Protein AF-A0AAX4PI75-F1 (afdb_monomer)

InterPro domains:
  IPR006839 Dual-action ribosomal maturation protein DarP [PF04751] (65-136)
  IPR023153 Dual-action ribosomal maturation protein DarP superfamily [G3DSA:1.10.60.30] (75-145)
  IPR023153 Dual-action ribosomal maturation protein DarP superfamily [SSF158710] (76-136)

Foldseek 3Di:
DDDDDDDDDDDPPDDPDDDPPPDPPDPDDDPPDPPDDDDDDDPDDDDDPPPDPPCPVPPPPDPPPDPVRVVVLLVLLLVLLVVLLVDDPVLVVVLVVQDDPVLSVLSVVLVVDDPPDPVSSVSSSVSSVVCVVVVGDSCVSVVSRD

Secondary structure (DSSP, 8-state):
------PPP-----------S--------------PPP----------TTS----------S----HHHHHHHHHHHHHHHHHHTT--HHHHHHHGGGS-HHHHHHHHHHHTS-TT-HHHHHHHHHHHHHHHHTT--HHHHHHTT-

Solvent-accessible surface area (backbone atoms only — not comparable to full-atom values): 9798 Å² total; per-residue (Å²): 142,86,83,87,84,79,76,83,75,89,73,84,88,79,76,82,76,80,74,76,97,78,78,87,76,74,88,78,87,80,91,74,76,88,75,82,78,79,86,71,89,77,83,90,78,98,74,80,89,73,86,74,86,70,75,73,78,74,74,82,82,62,92,73,74,48,77,67,54,56,56,50,51,56,50,51,37,36,53,49,28,55,49,61,42,67,51,52,80,68,52,47,58,63,45,44,77,80,45,56,71,71,52,53,52,47,35,57,56,28,51,76,42,57,90,90,35,67,69,28,55,53,42,31,51,52,44,19,50,48,43,59,74,72,63,54,61,60,66,60,57,57,56,72,69,111

pLDDT: mean 71.63, std 18.87, range [39.97, 95.25]

Radius of gyration: 31.14 Å; Cα contacts (8 Å, |Δi|>4): 63; chains: 1; bounding box: 64×62×90 Å

Organism: NCBI:txid1461544

Sequence (146 aa):
MKPFSLHPAWTPRGVPRARPWSNWVRPRDTIASFARPKRGAPEGGLFDFSSAREAESFSSSSAAESKSARKRQAKEYFRCAEKLTSLGKGQLRQAAEHLDDEVLELVKLAQRLPYKNQGRKRLEQTIAKMLRETKADVDVILGDIR

Structure (mmCIF, N/CA/C/O backbone):
data_AF-A0AAX4PI75-F1
#
_entry.id   AF-A0AAX4PI75-F1
#
loop_
_atom_site.group_PDB
_atom_site.id
_atom_site.type_symbol
_atom_site.label_atom_id
_atom_site.label_alt_id
_atom_site.label_comp_id
_atom_site.label_asym_id
_atom_site.label_entity_id
_atom_site.label_seq_id
_atom_site.pdbx_PDB_ins_code
_atom_site.Cartn_x
_atom_site.Cartn_y
_atom_site.Cartn_z
_atom_site.occupancy
_atom_site.B_iso_or_equiv
_atom_site.auth_seq_id
_atom_site.auth_comp_id
_atom_site.auth_asym_id
_atom_site.auth_atom_id
_atom_site.pdbx_PDB_model_num
ATOM 1 N N . MET A 1 1 ? 18.681 47.155 63.839 1.00 44.91 1 MET A N 1
ATOM 2 C CA . MET A 1 1 ? 19.417 46.105 63.103 1.00 44.91 1 MET A CA 1
ATOM 3 C C . MET A 1 1 ? 19.019 46.179 61.627 1.00 44.91 1 MET A C 1
ATOM 5 O O . MET A 1 1 ? 17.840 46.093 61.323 1.00 44.91 1 MET A O 1
ATOM 9 N N . LYS A 1 2 ? 19.983 46.440 60.739 1.00 51.03 2 LYS A N 1
ATOM 10 C CA . LYS A 1 2 ? 19.944 46.377 59.258 1.00 51.03 2 LYS A CA 1
ATOM 11 C C . LYS A 1 2 ? 21.269 45.698 58.836 1.00 51.03 2 LYS A C 1
ATOM 13 O O . LYS A 1 2 ? 22.215 45.805 59.614 1.00 51.03 2 LYS A O 1
ATOM 18 N N . PRO A 1 3 ? 21.444 45.230 57.592 1.00 58.62 3 PRO A N 1
ATOM 19 C CA . PRO A 1 3 ? 20.677 44.233 56.839 1.00 58.62 3 PRO A CA 1
ATOM 20 C C . PRO A 1 3 ? 21.607 43.076 56.378 1.00 58.62 3 PRO A C 1
ATOM 22 O O . PRO A 1 3 ? 22.824 43.220 56.406 1.00 58.62 3 PRO A O 1
ATOM 25 N N . PHE A 1 4 ? 21.074 41.955 55.882 1.00 49.66 4 PHE A N 1
ATOM 26 C CA . PHE A 1 4 ? 21.862 41.044 55.033 1.00 49.66 4 PHE A CA 1
ATOM 27 C C . PHE A 1 4 ? 21.218 40.959 53.652 1.00 49.66 4 PHE A C 1
ATOM 29 O O . PHE A 1 4 ? 20.263 40.228 53.407 1.00 49.66 4 PHE A O 1
ATOM 36 N N . SER A 1 5 ? 21.737 41.800 52.764 1.00 57.81 5 SER A N 1
ATOM 37 C CA . SER A 1 5 ? 21.539 41.764 51.324 1.00 57.81 5 SER A CA 1
ATOM 38 C C . SER A 1 5 ? 22.265 40.550 50.747 1.00 57.81 5 SER A C 1
ATOM 40 O O . SER A 1 5 ? 23.494 40.513 50.716 1.00 57.81 5 SER A O 1
ATOM 42 N N . LEU A 1 6 ? 21.507 39.558 50.285 1.00 57.78 6 LEU A N 1
ATOM 43 C CA . LEU A 1 6 ? 22.046 38.467 49.481 1.00 57.78 6 LEU A CA 1
ATOM 44 C C . LEU A 1 6 ? 22.338 38.995 48.073 1.00 57.78 6 LEU A C 1
ATOM 46 O O . LEU A 1 6 ? 21.438 39.404 47.340 1.00 57.78 6 LEU A O 1
ATOM 50 N N . HIS A 1 7 ? 23.621 39.012 47.725 1.00 59.56 7 HIS A N 1
ATOM 51 C CA . HIS A 1 7 ? 24.107 39.279 46.378 1.00 59.56 7 HIS A CA 1
ATOM 52 C C . HIS A 1 7 ? 23.521 38.260 45.383 1.00 59.56 7 HIS A C 1
ATOM 54 O O . HIS A 1 7 ? 23.557 37.060 45.665 1.00 59.56 7 HIS A O 1
ATOM 60 N N . PRO A 1 8 ? 23.037 38.679 44.200 1.00 54.84 8 PRO A N 1
ATOM 61 C CA . PRO A 1 8 ? 22.753 37.743 43.126 1.00 54.84 8 PRO A CA 1
ATOM 62 C C . PRO A 1 8 ? 24.069 37.165 42.594 1.00 54.84 8 PRO A C 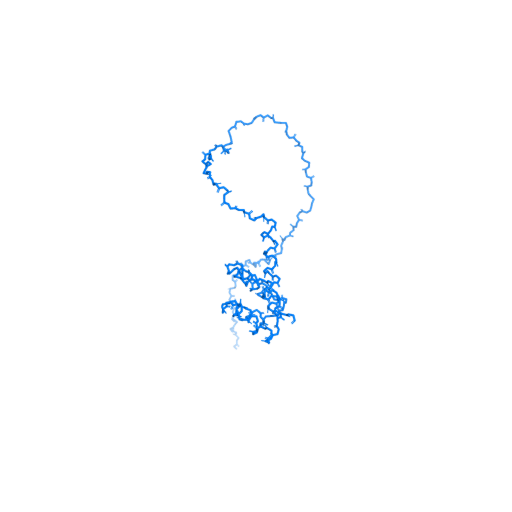1
ATOM 64 O O . PRO A 1 8 ? 24.989 37.892 42.211 1.00 54.84 8 PRO A O 1
ATOM 67 N N . ALA A 1 9 ? 24.134 35.837 42.611 1.00 54.97 9 ALA A N 1
ATOM 68 C CA . ALA A 1 9 ? 25.233 35.038 42.106 1.00 54.97 9 ALA A CA 1
ATOM 69 C C . ALA A 1 9 ? 25.590 35.410 40.659 1.00 54.97 9 ALA A C 1
ATOM 71 O O . ALA A 1 9 ? 24.726 35.670 39.820 1.00 54.97 9 ALA A O 1
ATOM 72 N N . TRP A 1 10 ? 26.893 35.402 40.384 1.00 49.94 10 TRP A N 1
ATOM 73 C CA . TRP A 1 10 ? 27.482 35.480 39.055 1.00 49.94 10 TRP A CA 1
ATOM 74 C C . TRP A 1 10 ? 26.765 34.570 38.049 1.00 49.94 10 TRP A C 1
ATOM 76 O O . TRP A 1 10 ? 26.891 33.349 38.084 1.00 49.94 10 TRP A O 1
ATOM 86 N N . THR A 1 11 ? 26.070 35.172 37.089 1.00 60.16 11 THR A N 1
ATOM 87 C CA . THR A 1 11 ? 25.718 34.505 35.834 1.00 60.16 11 THR A CA 1
ATOM 88 C C . THR A 1 11 ? 26.893 34.655 34.864 1.00 60.16 11 THR A C 1
ATOM 90 O O . THR A 1 11 ? 27.243 35.800 34.548 1.00 60.16 11 THR A O 1
ATOM 93 N N . PRO A 1 12 ? 27.501 33.577 34.338 1.00 49.06 12 PRO A N 1
ATOM 94 C CA . PRO A 1 12 ? 28.453 33.712 33.245 1.00 49.06 12 PRO A CA 1
ATOM 95 C C . PRO A 1 12 ? 27.709 34.223 32.003 1.00 49.06 12 PRO A C 1
ATOM 97 O O . PRO A 1 12 ? 26.876 33.535 31.411 1.00 49.06 12 PRO A O 1
ATOM 100 N N . ARG A 1 13 ? 27.982 35.473 31.617 1.00 57.53 13 ARG A N 1
ATOM 101 C CA . ARG A 1 13 ? 27.567 36.023 30.323 1.00 57.53 13 ARG A CA 1
ATOM 102 C C . ARG A 1 13 ? 28.355 35.301 29.235 1.00 57.53 13 ARG A C 1
ATOM 104 O O . ARG A 1 13 ? 29.550 35.539 29.110 1.00 57.53 13 ARG A O 1
ATOM 111 N N . GLY A 1 14 ? 27.697 34.460 28.440 1.00 58.12 14 GLY A N 1
ATOM 112 C CA . GLY A 1 14 ? 28.333 33.936 27.228 1.00 58.12 14 GLY A CA 1
ATOM 113 C C . GLY A 1 14 ? 27.856 32.581 26.727 1.00 58.12 14 GLY A C 1
ATOM 114 O O . GLY A 1 14 ? 28.688 31.785 26.314 1.00 58.12 14 GLY A O 1
ATOM 115 N N . VAL A 1 15 ? 26.549 32.310 26.711 1.00 56.91 15 VAL A N 1
ATOM 116 C CA . VAL A 1 15 ? 26.022 31.209 25.888 1.00 56.91 15 VAL A CA 1
ATOM 117 C C . VAL A 1 15 ? 25.464 31.823 24.603 1.00 56.91 15 VAL A C 1
ATOM 119 O O . VAL A 1 15 ? 24.460 32.541 24.676 1.00 56.91 15 VAL A O 1
ATOM 122 N N . PRO A 1 16 ? 26.078 31.616 23.422 1.00 52.56 16 PRO A N 1
ATOM 123 C CA . PRO A 1 16 ? 25.454 32.033 22.179 1.00 52.56 16 PRO A CA 1
ATOM 124 C C . PRO A 1 16 ? 24.172 31.219 21.999 1.00 52.56 16 PRO A C 1
ATOM 126 O O . PRO A 1 16 ? 24.199 29.997 21.861 1.00 52.56 16 PRO A O 1
ATOM 129 N N . ARG A 1 17 ? 23.028 31.912 22.024 1.00 57.97 17 ARG A N 1
ATOM 130 C CA . ARG A 1 17 ? 21.731 31.368 21.610 1.00 57.97 17 ARG A CA 1
ATOM 131 C C . ARG A 1 17 ? 21.914 30.733 20.231 1.00 57.97 17 ARG A C 1
ATOM 133 O O . ARG A 1 17 ? 22.147 31.450 19.256 1.00 57.97 17 ARG A O 1
ATOM 140 N N . ALA A 1 18 ? 21.804 29.409 20.153 1.00 54.72 18 ALA A N 1
ATOM 141 C CA . ALA A 1 18 ? 21.698 28.706 18.886 1.00 54.72 18 ALA A CA 1
ATOM 142 C C . ALA A 1 18 ? 20.548 29.340 18.089 1.00 54.72 18 ALA A C 1
ATOM 144 O O . ALA A 1 18 ? 19.398 29.366 18.536 1.00 54.72 18 ALA A O 1
ATOM 145 N N . ARG A 1 19 ? 20.881 29.944 16.946 1.00 58.09 19 ARG A N 1
ATOM 146 C CA . ARG A 1 19 ? 19.894 30.526 16.039 1.00 58.09 19 ARG A CA 1
ATOM 147 C C . ARG A 1 19 ? 19.053 29.392 15.436 1.00 58.09 19 ARG A C 1
ATOM 149 O O . ARG A 1 19 ? 19.633 28.392 15.013 1.00 58.09 19 ARG A O 1
ATOM 156 N N . PRO A 1 20 ? 17.720 29.535 15.367 1.00 49.94 20 PRO A N 1
ATOM 157 C CA . PRO A 1 20 ? 16.875 28.582 14.661 1.00 49.94 20 PRO A CA 1
ATOM 158 C C . PRO A 1 20 ? 17.247 28.569 13.174 1.00 49.94 20 PRO A C 1
ATOM 160 O O . PRO A 1 20 ? 17.644 29.593 12.616 1.00 49.94 20 PRO A O 1
ATOM 163 N N . TRP A 1 21 ? 17.145 27.399 12.545 1.00 50.94 21 TRP A N 1
ATOM 164 C CA . TRP A 1 21 ? 17.446 27.152 11.134 1.00 50.94 21 TRP A CA 1
ATOM 165 C C . TRP A 1 21 ? 16.518 27.932 10.187 1.00 50.94 21 TRP A C 1
ATOM 167 O O . TRP A 1 21 ? 15.624 27.377 9.558 1.00 50.94 21 TRP A O 1
ATOM 177 N N . SER A 1 22 ? 16.740 29.235 10.058 1.00 54.81 22 SER A N 1
ATOM 178 C CA . SER A 1 22 ? 16.081 30.098 9.084 1.00 54.81 22 SER A CA 1
ATOM 179 C C . SER A 1 22 ? 17.144 30.897 8.338 1.00 54.81 22 SER A C 1
ATOM 181 O O . SER A 1 22 ? 17.507 31.992 8.755 1.00 54.81 22 SER A O 1
ATOM 183 N N . ASN A 1 23 ? 17.691 30.303 7.277 1.00 55.28 23 ASN A N 1
ATOM 184 C CA . ASN A 1 23 ? 18.310 31.014 6.155 1.00 55.28 23 ASN A CA 1
ATOM 185 C C . ASN A 1 23 ? 18.530 30.043 4.986 1.00 55.28 23 ASN A C 1
ATOM 187 O O . ASN A 1 23 ? 19.649 29.715 4.611 1.00 55.28 23 ASN A O 1
ATOM 191 N N . TRP A 1 24 ? 17.429 29.597 4.382 1.00 47.03 24 TRP A N 1
ATOM 192 C CA . TRP A 1 24 ? 17.440 29.216 2.969 1.00 47.03 24 TRP A CA 1
ATOM 193 C C . TRP A 1 24 ? 17.138 30.470 2.151 1.00 47.03 24 TRP A C 1
ATOM 195 O O . TRP A 1 24 ? 16.057 30.630 1.588 1.00 47.03 24 TRP A O 1
ATOM 205 N N . VAL A 1 25 ? 18.092 31.399 2.132 1.00 47.47 25 VAL A N 1
ATOM 206 C CA . VAL A 1 25 ? 18.114 32.443 1.109 1.00 47.47 25 VAL A CA 1
ATOM 207 C C . VAL A 1 25 ? 18.498 31.732 -0.182 1.00 47.47 25 VAL A C 1
ATOM 209 O O . VAL A 1 25 ? 19.620 31.256 -0.321 1.00 47.47 25 VAL A O 1
ATOM 212 N N . ARG A 1 26 ? 17.548 31.595 -1.108 1.00 56.38 26 ARG A N 1
ATOM 213 C CA . ARG A 1 26 ? 17.857 31.228 -2.491 1.00 56.38 26 ARG A CA 1
ATOM 214 C C . ARG A 1 26 ? 18.519 32.443 -3.145 1.00 56.38 26 ARG A C 1
ATOM 216 O O . ARG A 1 26 ? 17.847 33.471 -3.226 1.00 56.38 26 ARG A O 1
ATOM 223 N N . PRO A 1 27 ? 19.755 32.361 -3.660 1.00 46.25 27 PRO A N 1
ATOM 224 C CA . PRO A 1 27 ? 20.230 33.363 -4.596 1.00 46.25 27 PRO A CA 1
ATOM 225 C C . PRO A 1 27 ? 19.474 33.141 -5.908 1.00 46.25 27 PRO A C 1
ATOM 227 O O . PRO A 1 27 ? 19.738 32.199 -6.655 1.00 46.25 27 PRO A O 1
ATOM 230 N N . ARG A 1 28 ? 18.454 33.968 -6.137 1.00 50.62 28 ARG A N 1
ATOM 231 C CA . ARG A 1 28 ? 17.939 34.248 -7.473 1.00 50.62 28 ARG A CA 1
ATOM 232 C C . ARG A 1 28 ? 18.889 35.296 -8.063 1.00 50.62 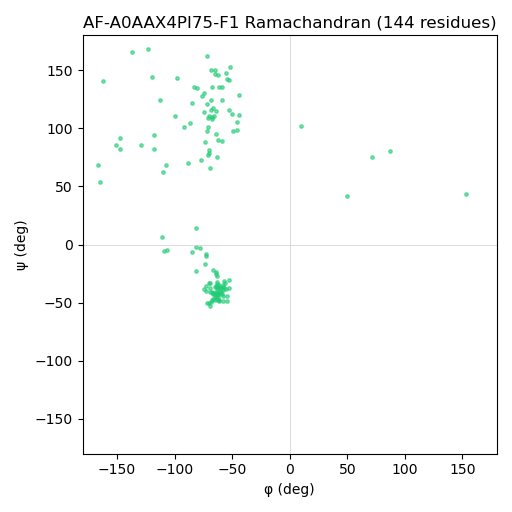28 ARG A C 1
ATOM 234 O O . ARG A 1 28 ? 19.259 36.229 -7.362 1.00 50.62 28 ARG A O 1
ATOM 241 N N . ASP A 1 29 ? 19.275 35.077 -9.316 1.00 53.81 29 ASP A N 1
ATOM 242 C CA . ASP A 1 29 ? 20.004 36.003 -10.192 1.00 53.81 29 ASP A CA 1
ATOM 243 C C . ASP A 1 29 ? 21.541 35.994 -10.102 1.00 53.81 29 ASP A C 1
ATOM 245 O O . ASP A 1 29 ? 22.184 36.890 -9.565 1.00 53.81 29 ASP A O 1
ATOM 249 N N . THR A 1 30 ? 22.161 35.011 -10.765 1.00 49.56 30 THR A N 1
ATOM 250 C CA . THR A 1 30 ? 23.412 35.258 -11.507 1.00 49.56 30 THR A CA 1
ATOM 251 C C . THR A 1 30 ? 23.472 34.344 -12.733 1.00 49.56 30 THR A C 1
ATOM 253 O O . THR A 1 30 ? 24.072 33.273 -12.722 1.00 49.56 30 THR A O 1
ATOM 256 N N . ILE A 1 31 ? 22.801 34.751 -13.813 1.00 56.12 31 ILE A N 1
ATOM 257 C CA . ILE A 1 31 ? 23.078 34.219 -15.152 1.00 56.12 31 ILE A CA 1
ATOM 258 C C . ILE A 1 31 ? 24.411 34.844 -15.574 1.00 56.12 31 ILE A C 1
ATOM 260 O O . ILE A 1 31 ? 24.449 35.933 -16.138 1.00 56.12 31 ILE A O 1
ATOM 264 N N . ALA A 1 32 ? 25.514 34.184 -15.228 1.00 46.97 32 ALA A N 1
ATOM 265 C CA . ALA A 1 32 ? 26.831 34.501 -15.758 1.00 46.97 32 ALA A CA 1
ATOM 266 C C . ALA A 1 32 ? 27.065 33.640 -17.007 1.00 46.97 32 ALA A C 1
ATOM 268 O O . ALA A 1 32 ? 27.322 32.442 -16.930 1.00 46.97 32 ALA A O 1
ATOM 269 N N . SER A 1 33 ? 26.875 34.278 -18.158 1.00 51.28 33 SER A N 1
ATOM 270 C CA . SER A 1 33 ? 27.522 34.052 -19.451 1.00 51.28 33 SER A CA 1
ATOM 271 C C . SER A 1 33 ? 28.394 32.792 -19.567 1.00 51.28 33 SER A C 1
ATOM 273 O O . SER A 1 33 ? 29.565 32.798 -19.191 1.00 51.28 33 SER A O 1
ATOM 275 N N . PHE A 1 34 ? 27.873 31.738 -20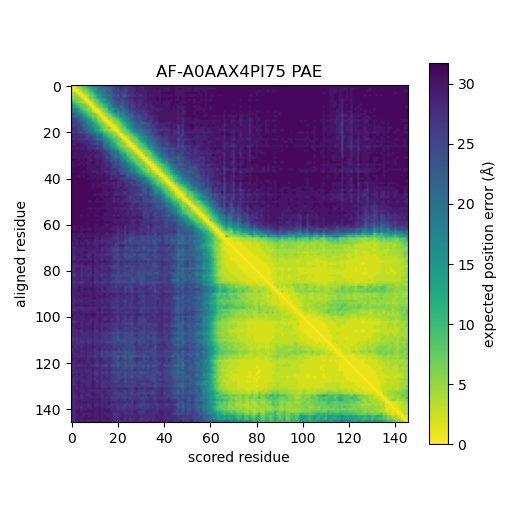.204 1.00 47.84 34 PHE A N 1
ATOM 276 C CA . PHE A 1 34 ? 28.707 30.666 -20.758 1.00 47.84 34 PHE A CA 1
ATOM 277 C C . PHE A 1 34 ? 29.488 31.201 -21.969 1.00 47.84 34 PHE A C 1
ATOM 279 O O . PHE A 1 34 ? 29.130 30.975 -23.125 1.00 47.84 34 PHE A O 1
ATOM 286 N N . ALA A 1 35 ? 30.570 31.932 -21.706 1.00 51.66 35 ALA A N 1
ATOM 287 C CA . ALA A 1 35 ? 31.615 32.158 -22.690 1.00 51.66 35 ALA A CA 1
ATOM 288 C C . ALA A 1 35 ? 32.331 30.820 -22.934 1.00 51.66 35 ALA A C 1
ATOM 290 O O . ALA A 1 35 ? 32.925 30.228 -22.036 1.00 51.66 35 ALA A O 1
ATOM 291 N N . ARG A 1 36 ? 32.219 30.312 -24.161 1.00 54.56 36 ARG A N 1
ATOM 292 C CA . ARG A 1 36 ? 32.805 29.050 -24.624 1.00 54.56 36 ARG A CA 1
ATOM 293 C C . ARG A 1 36 ? 34.341 29.166 -24.642 1.00 54.56 36 ARG A C 1
ATOM 295 O O . ARG A 1 36 ? 34.845 29.961 -25.436 1.00 54.56 36 ARG A O 1
ATOM 302 N N . PRO A 1 37 ? 35.115 28.385 -23.864 1.00 43.25 37 PRO A 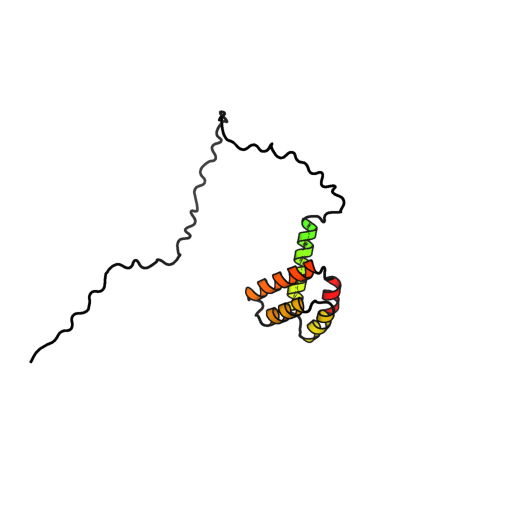N 1
ATOM 303 C CA . PRO A 1 37 ? 36.565 28.387 -24.006 1.00 43.25 37 PRO A CA 1
ATOM 304 C C . PRO A 1 37 ? 36.956 27.594 -25.260 1.00 43.25 37 PRO A C 1
ATOM 306 O O . PRO A 1 37 ? 36.529 26.450 -25.449 1.00 43.25 37 PRO A O 1
ATOM 309 N N . LYS A 1 38 ? 37.770 28.202 -26.133 1.00 49.62 38 LYS A N 1
ATOM 310 C CA . LYS A 1 38 ? 38.490 27.486 -27.196 1.00 49.62 38 LYS A CA 1
ATOM 311 C C . LYS A 1 38 ? 39.383 26.431 -26.537 1.00 49.62 38 LYS A C 1
ATOM 313 O O . LYS A 1 38 ? 40.200 26.767 -25.687 1.00 49.62 38 LYS A O 1
ATOM 318 N N . ARG A 1 39 ? 39.218 25.166 -26.935 1.00 47.00 39 ARG A N 1
ATOM 319 C CA . ARG A 1 39 ? 40.054 24.040 -26.498 1.00 47.00 39 ARG A CA 1
ATOM 320 C C . ARG A 1 39 ? 41.497 24.252 -26.977 1.00 47.00 39 ARG A C 1
ATOM 322 O O . ARG A 1 39 ? 41.816 23.921 -28.112 1.00 47.00 39 ARG A O 1
ATOM 329 N N . GLY A 1 40 ? 42.339 24.816 -26.118 1.00 47.19 40 GLY A N 1
ATOM 330 C CA . GLY A 1 40 ? 43.753 24.458 -26.041 1.00 47.19 40 GLY A CA 1
ATOM 331 C C . GLY A 1 40 ? 43.863 23.212 -25.165 1.00 47.19 40 GLY A C 1
ATOM 332 O O . GLY A 1 40 ? 43.146 23.102 -24.171 1.00 47.19 40 GLY A O 1
ATOM 333 N N . ALA A 1 41 ? 44.662 22.240 -25.592 1.00 55.03 41 ALA A N 1
ATOM 334 C CA . ALA A 1 41 ? 44.849 20.970 -24.902 1.00 55.03 41 ALA A CA 1
ATOM 335 C C . ALA A 1 41 ? 45.284 21.158 -23.436 1.00 55.03 41 ALA A C 1
ATOM 337 O O . ALA A 1 41 ? 46.124 22.016 -23.165 1.00 55.03 41 ALA A O 1
ATOM 338 N N . PRO A 1 42 ? 44.792 20.315 -22.517 1.00 48.38 42 PRO A N 1
ATOM 339 C CA . PRO A 1 42 ? 45.524 19.997 -21.308 1.00 48.38 42 PRO A CA 1
ATOM 340 C C . PRO A 1 42 ? 45.952 18.527 -21.325 1.00 48.38 42 PRO A C 1
ATOM 342 O O . PRO A 1 42 ? 45.135 17.614 -21.463 1.00 48.38 42 PRO A O 1
ATOM 345 N N . GLU A 1 43 ? 47.258 18.332 -21.173 1.00 50.03 43 GLU A N 1
ATOM 346 C CA . GLU A 1 43 ? 47.823 17.112 -20.620 1.00 50.03 43 GLU A CA 1
ATOM 347 C C . GLU A 1 43 ? 47.178 16.761 -19.270 1.00 50.03 43 GLU A C 1
ATOM 349 O O . GLU A 1 43 ? 46.777 17.641 -18.509 1.00 50.03 43 GLU A O 1
ATOM 354 N N . GLY A 1 44 ? 47.167 15.463 -18.960 1.00 55.47 44 GLY A N 1
ATOM 355 C CA . GLY A 1 44 ? 47.222 14.972 -17.582 1.00 55.47 44 GLY A CA 1
ATOM 356 C C . GLY A 1 44 ? 45.963 15.177 -16.741 1.00 55.47 44 GLY A C 1
ATOM 357 O O . GLY A 1 44 ? 45.942 15.989 -15.824 1.00 55.47 44 GLY A O 1
ATOM 358 N N . GLY A 1 45 ? 44.935 14.364 -16.987 1.00 45.28 45 GLY A N 1
ATOM 359 C CA . GLY A 1 45 ? 43.739 14.287 -16.145 1.00 45.28 45 GLY A CA 1
ATOM 360 C C . GLY A 1 45 ? 43.115 12.899 -16.209 1.00 45.28 45 GLY A C 1
ATOM 361 O O . GLY A 1 45 ? 42.240 12.641 -17.024 1.00 45.28 45 GLY A O 1
ATOM 362 N N . LEU A 1 46 ? 43.630 12.009 -15.367 1.00 55.81 46 LEU A N 1
ATOM 363 C CA . LEU A 1 46 ? 43.276 10.604 -15.176 1.00 55.81 46 LEU A CA 1
ATOM 364 C C . LEU A 1 46 ? 41.756 10.368 -15.014 1.00 55.81 46 LEU A C 1
ATOM 366 O O . LEU A 1 46 ? 41.216 10.488 -13.917 1.00 55.81 46 LEU A O 1
ATOM 370 N N . PHE A 1 47 ? 41.077 9.982 -16.095 1.00 48.44 47 PHE A N 1
ATOM 371 C CA . PHE A 1 47 ? 39.839 9.197 -16.045 1.00 48.44 47 PHE A CA 1
ATOM 372 C C . PHE A 1 47 ? 39.789 8.296 -17.284 1.00 48.44 47 PHE A C 1
ATOM 374 O O . PHE A 1 47 ? 39.360 8.706 -18.362 1.00 48.44 47 PHE A O 1
ATOM 381 N N . ASP A 1 48 ? 40.306 7.077 -17.141 1.00 49.22 48 ASP A N 1
ATOM 382 C CA . ASP A 1 48 ? 40.295 6.073 -18.200 1.00 49.22 48 ASP A CA 1
ATOM 383 C C . ASP A 1 48 ? 38.976 5.288 -18.155 1.00 49.22 48 ASP A C 1
ATOM 385 O O . ASP A 1 48 ? 38.756 4.449 -17.284 1.00 49.22 48 ASP A O 1
ATOM 389 N N . PHE A 1 49 ? 38.077 5.577 -19.096 1.00 55.06 49 PHE A N 1
ATOM 390 C CA . PHE A 1 49 ? 36.834 4.824 -19.306 1.00 55.06 49 PHE A CA 1
ATOM 391 C C . PHE A 1 49 ? 37.043 3.539 -20.134 1.00 55.06 49 PHE A C 1
ATOM 393 O O . PHE A 1 49 ? 36.069 2.959 -20.615 1.00 55.06 49 PHE A O 1
ATOM 400 N N . SER A 1 50 ? 38.287 3.084 -20.319 1.00 50.25 50 SER A N 1
ATOM 401 C CA . SER A 1 50 ? 38.615 1.971 -21.224 1.00 50.25 50 SER A CA 1
ATOM 402 C C . SER A 1 50 ? 39.041 0.681 -20.518 1.00 50.25 50 SER A C 1
ATOM 404 O O . SER A 1 50 ? 39.167 -0.347 -21.181 1.00 50.25 50 SER A O 1
ATOM 406 N N . SER A 1 51 ? 39.200 0.677 -19.191 1.00 49.91 51 SER A N 1
ATOM 407 C CA . SER A 1 51 ? 39.647 -0.505 -18.437 1.00 49.91 51 SER A CA 1
ATOM 408 C C . 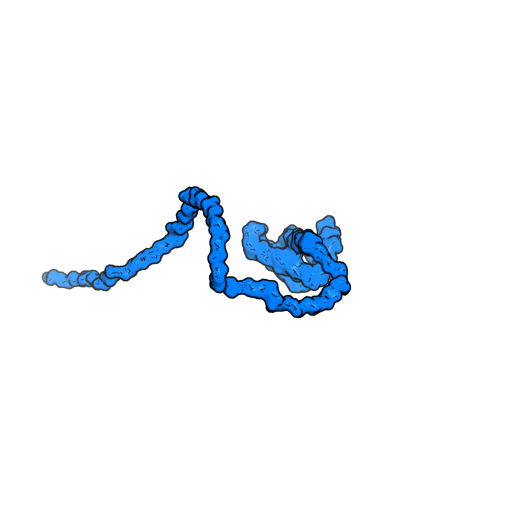SER A 1 51 ? 38.519 -1.147 -17.622 1.00 49.91 51 SER A C 1
ATOM 410 O O . SER A 1 51 ? 38.483 -1.078 -16.400 1.00 49.91 51 SER A O 1
ATOM 412 N N . ALA A 1 52 ? 37.555 -1.731 -18.334 1.00 46.50 52 ALA A N 1
ATOM 413 C CA . ALA A 1 52 ? 36.739 -2.859 -17.867 1.00 46.50 52 ALA A CA 1
ATOM 414 C C . ALA A 1 52 ? 36.018 -3.490 -19.071 1.00 46.50 52 ALA A C 1
ATOM 416 O O . ALA A 1 52 ? 34.796 -3.630 -19.109 1.00 46.50 52 ALA A O 1
ATOM 417 N N . ARG A 1 53 ? 36.788 -3.855 -20.102 1.00 51.88 53 ARG A N 1
ATOM 418 C CA . ARG A 1 53 ? 36.380 -4.894 -21.052 1.00 51.88 53 ARG A CA 1
ATOM 419 C C . ARG A 1 53 ? 36.586 -6.257 -20.386 1.00 51.88 53 ARG A C 1
ATOM 421 O O . ARG A 1 53 ? 37.472 -7.006 -20.760 1.00 51.88 53 ARG A O 1
ATOM 428 N N . GLU A 1 54 ? 35.729 -6.572 -19.429 1.00 43.19 54 GLU A N 1
ATOM 429 C CA . GLU A 1 54 ? 35.284 -7.945 -19.205 1.00 43.19 54 GLU A CA 1
ATOM 430 C C . GLU A 1 54 ? 33.780 -7.922 -19.441 1.00 43.19 54 GLU A C 1
ATOM 432 O O . GLU A 1 54 ? 32.958 -7.744 -18.546 1.00 43.19 54 GLU A O 1
ATOM 437 N N . ALA A 1 55 ? 33.429 -7.993 -20.724 1.00 51.50 55 ALA A N 1
ATOM 438 C CA . ALA A 1 55 ? 32.081 -8.309 -21.143 1.00 51.50 55 ALA A CA 1
ATOM 439 C C . ALA A 1 55 ? 31.848 -9.793 -20.833 1.00 51.50 55 ALA A C 1
ATOM 441 O O . ALA A 1 55 ? 31.900 -10.642 -21.724 1.00 51.50 55 ALA A O 1
ATOM 442 N N . GLU A 1 56 ? 31.610 -10.091 -19.553 1.00 41.97 56 GLU A N 1
ATOM 443 C CA . GLU A 1 56 ? 30.782 -11.219 -19.141 1.00 41.97 56 GLU A CA 1
ATOM 444 C C . GLU A 1 56 ? 29.545 -11.15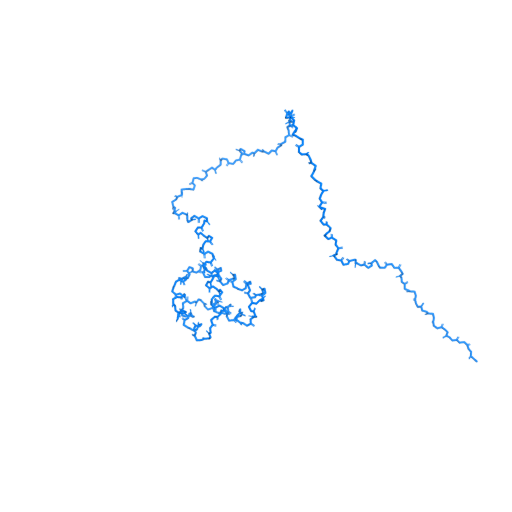8 -20.030 1.00 41.97 56 GLU A C 1
ATOM 446 O O . GLU A 1 56 ? 28.714 -10.245 -19.953 1.00 41.97 56 GLU A O 1
ATOM 451 N N . SER A 1 57 ? 29.516 -12.072 -20.991 1.00 46.62 57 SER A N 1
ATOM 452 C CA . SER A 1 57 ? 28.428 -12.227 -21.931 1.00 46.62 57 SER A CA 1
ATOM 453 C C . SER A 1 57 ? 27.261 -12.767 -21.128 1.00 46.62 57 SER A C 1
ATOM 455 O O . SER A 1 57 ? 27.012 -13.969 -21.102 1.00 46.62 57 SER A O 1
ATOM 457 N N . PHE A 1 58 ? 26.556 -11.870 -20.435 1.00 47.88 58 PHE A N 1
ATOM 458 C CA . PHE A 1 58 ? 25.244 -12.147 -19.888 1.00 47.88 58 PHE A CA 1
ATOM 459 C C . PHE A 1 58 ? 24.352 -12.426 -21.084 1.00 47.88 58 PHE A C 1
ATOM 461 O O . PHE A 1 58 ? 23.776 -11.525 -21.694 1.00 47.88 58 PHE A O 1
ATOM 468 N N . SER A 1 59 ? 24.321 -13.706 -21.446 1.00 39.97 59 SER A N 1
ATOM 469 C CA . SER A 1 59 ? 23.333 -14.322 -22.300 1.00 39.97 59 SER A CA 1
ATOM 470 C C . SER A 1 59 ? 21.980 -13.830 -21.811 1.00 39.97 59 SER A C 1
ATOM 472 O O . SER A 1 59 ? 21.455 -14.258 -20.782 1.00 39.97 59 SER A O 1
ATOM 474 N N . SER A 1 60 ? 21.473 -12.823 -22.517 1.00 47.03 60 SER A N 1
ATOM 475 C CA . SER A 1 60 ? 20.163 -12.212 -22.359 1.00 47.03 60 SER A CA 1
ATOM 476 C C . SER A 1 60 ? 19.118 -13.230 -22.820 1.00 47.03 60 SER A C 1
ATOM 478 O O . SER A 1 60 ? 18.441 -13.058 -23.829 1.00 47.03 60 SER A O 1
ATOM 480 N N . SER A 1 61 ? 19.018 -14.325 -22.076 1.00 50.03 61 SER A N 1
ATOM 481 C CA . SER A 1 61 ? 18.020 -15.373 -22.210 1.00 50.03 61 SER A CA 1
ATOM 482 C C . SER A 1 61 ? 17.084 -15.309 -21.004 1.00 50.03 61 SER A C 1
ATOM 484 O O . SER A 1 61 ? 17.010 -16.211 -20.178 1.00 50.03 61 SER A O 1
ATOM 486 N N . SER A 1 62 ? 16.378 -14.193 -20.875 1.00 47.22 62 SER A N 1
ATOM 487 C CA . SER A 1 62 ? 14.987 -14.165 -20.422 1.00 47.22 62 SER A CA 1
ATOM 488 C C . SER A 1 62 ? 14.437 -12.806 -20.831 1.00 47.22 62 SER A C 1
ATOM 490 O O . SER A 1 62 ? 15.166 -11.814 -20.793 1.00 47.22 62 SER A O 1
ATOM 492 N N . ALA A 1 63 ? 13.193 -12.746 -21.294 1.00 57.12 63 ALA A N 1
ATOM 493 C CA . ALA A 1 63 ? 12.535 -11.506 -21.679 1.00 57.12 63 ALA A CA 1
ATOM 494 C C . ALA A 1 63 ? 12.494 -10.536 -20.483 1.00 57.12 63 ALA A C 1
ATOM 496 O O . ALA A 1 63 ? 11.571 -10.555 -19.672 1.00 57.12 63 ALA A O 1
ATOM 497 N N . ALA A 1 64 ? 13.532 -9.712 -20.329 1.00 63.31 64 ALA A N 1
ATOM 498 C CA . ALA A 1 64 ? 13.627 -8.766 -19.237 1.00 63.31 64 ALA A CA 1
ATOM 499 C C . ALA A 1 64 ? 12.544 -7.707 -19.443 1.00 63.31 64 ALA A C 1
ATOM 501 O O . ALA A 1 64 ? 12.637 -6.876 -20.348 1.00 63.31 64 ALA A O 1
ATOM 502 N N . GLU A 1 65 ? 11.508 -7.750 -18.605 1.00 68.62 65 GLU A N 1
ATOM 503 C CA . GLU A 1 65 ? 10.437 -6.757 -18.595 1.00 68.62 65 GLU A CA 1
ATOM 504 C C . GLU A 1 65 ? 10.998 -5.343 -18.705 1.00 68.62 65 GLU A C 1
ATOM 506 O O . GLU A 1 65 ? 11.885 -4.932 -17.943 1.00 68.62 65 GLU A O 1
ATOM 511 N N . SER A 1 66 ? 10.453 -4.594 -19.663 1.00 82.81 66 SER A N 1
ATOM 512 C CA . SER A 1 66 ? 10.888 -3.235 -19.942 1.00 82.81 66 SER A CA 1
ATOM 513 C C . SER A 1 66 ? 10.818 -2.372 -18.676 1.00 82.81 66 SER A C 1
ATOM 515 O O . SER A 1 66 ? 9.944 -2.523 -17.817 1.00 82.81 66 SER A O 1
ATOM 517 N N . LYS A 1 67 ? 11.735 -1.404 -18.549 1.00 85.38 67 LYS A N 1
ATOM 518 C CA . LYS A 1 67 ? 11.756 -0.471 -17.405 1.00 85.38 67 LYS A CA 1
ATOM 519 C C . LYS A 1 67 ? 10.402 0.228 -17.197 1.00 85.38 67 LYS A C 1
ATOM 521 O O . LYS A 1 67 ? 10.065 0.585 -16.069 1.00 85.38 67 LYS A O 1
ATOM 526 N N . SER A 1 68 ? 9.637 0.445 -18.269 1.00 86.75 68 SER A N 1
ATOM 527 C CA . SER A 1 68 ? 8.289 1.016 -18.213 1.00 86.75 68 SER A CA 1
ATOM 528 C C . SER A 1 68 ? 7.257 0.038 -17.644 1.00 86.75 68 SER A C 1
ATOM 530 O O . SER A 1 68 ? 6.437 0.472 -16.836 1.00 86.75 68 SER A O 1
ATOM 532 N N . ALA A 1 69 ? 7.322 -1.254 -17.982 1.00 85.12 69 ALA A N 1
ATOM 533 C CA . ALA A 1 69 ? 6.449 -2.292 -17.427 1.00 85.12 69 ALA A CA 1
ATOM 534 C C . ALA A 1 69 ? 6.615 -2.416 -15.906 1.00 85.12 69 ALA A C 1
ATOM 536 O O . ALA A 1 69 ? 5.640 -2.285 -15.169 1.00 85.12 69 ALA A O 1
ATOM 537 N N . ARG A 1 70 ? 7.860 -2.481 -15.416 1.00 85.12 70 ARG A N 1
ATOM 538 C CA . ARG A 1 70 ? 8.147 -2.536 -13.968 1.00 85.12 70 ARG A CA 1
ATOM 539 C C . ARG A 1 70 ? 7.588 -1.336 -13.199 1.00 85.12 70 ARG A C 1
ATOM 541 O O . ARG A 1 70 ? 7.128 -1.468 -12.068 1.00 85.12 70 ARG A O 1
ATOM 548 N N . LYS A 1 71 ? 7.614 -0.143 -13.808 1.00 88.44 71 LYS A N 1
ATOM 549 C CA . LYS A 1 71 ? 7.027 1.071 -13.215 1.00 88.44 71 LYS A CA 1
ATOM 550 C C . LYS A 1 71 ? 5.499 1.028 -13.172 1.00 88.44 71 LYS A C 1
ATOM 552 O O . LYS A 1 71 ? 4.924 1.630 -12.269 1.00 88.44 71 LYS A O 1
ATOM 557 N N . ARG A 1 72 ? 4.847 0.389 -14.149 1.00 89.00 72 ARG A N 1
ATOM 558 C CA . ARG A 1 72 ? 3.385 0.212 -14.164 1.00 89.00 72 ARG A CA 1
ATOM 559 C C . ARG A 1 72 ? 2.958 -0.770 -13.079 1.00 89.00 72 ARG A C 1
ATOM 561 O O . ARG A 1 72 ? 2.190 -0.368 -12.214 1.00 89.00 72 ARG A O 1
ATOM 568 N N . GLN A 1 73 ? 3.599 -1.936 -13.019 1.00 88.19 73 GLN A N 1
ATOM 569 C CA . GLN A 1 73 ? 3.373 -2.931 -11.966 1.00 88.19 73 GLN A CA 1
ATOM 570 C C . GLN A 1 73 ? 3.547 -2.335 -10.567 1.00 88.19 73 GLN A C 1
ATOM 572 O O . GLN A 1 73 ? 2.667 -2.445 -9.723 1.00 88.19 73 GLN A O 1
ATOM 577 N N . ALA A 1 74 ? 4.641 -1.607 -10.316 1.00 87.44 74 ALA A N 1
ATOM 578 C CA . ALA A 1 74 ? 4.858 -0.975 -9.012 1.00 87.44 74 ALA A CA 1
ATOM 579 C C . ALA A 1 74 ? 3.721 -0.012 -8.609 1.00 87.44 74 ALA A C 1
ATOM 581 O O . ALA A 1 74 ? 3.376 0.083 -7.432 1.00 87.44 74 ALA A O 1
ATOM 582 N N . LYS A 1 75 ? 3.120 0.695 -9.576 1.00 91.56 75 LYS A N 1
ATOM 583 C CA . LYS A 1 75 ? 1.953 1.553 -9.325 1.00 91.56 75 LYS A CA 1
ATOM 584 C C . LYS A 1 75 ? 0.683 0.744 -9.079 1.00 91.56 75 LYS A C 1
ATOM 586 O O . LYS A 1 75 ? -0.141 1.178 -8.282 1.00 91.56 75 LYS A O 1
ATOM 591 N N . GLU A 1 76 ? 0.510 -0.387 -9.753 1.00 91.88 76 GLU A N 1
ATOM 592 C CA . GLU A 1 76 ? -0.633 -1.287 -9.565 1.00 91.88 76 GLU A CA 1
ATOM 593 C C . GLU A 1 76 ? -0.625 -1.901 -8.164 1.00 91.88 76 GLU A C 1
ATOM 595 O O . GLU A 1 76 ? -1.616 -1.766 -7.449 1.00 91.88 76 GLU A O 1
ATOM 600 N N . TYR A 1 77 ? 0.516 -2.427 -7.709 1.00 92.25 77 TYR A N 1
ATOM 601 C CA . TYR A 1 77 ? 0.670 -2.924 -6.337 1.00 92.25 77 TYR A CA 1
ATOM 602 C C . TYR A 1 77 ? 0.425 -1.833 -5.292 1.00 92.25 77 TYR A C 1
ATOM 604 O O . TYR A 1 77 ? -0.244 -2.071 -4.289 1.00 92.25 77 TYR A O 1
ATOM 612 N N . PHE A 1 78 ? 0.907 -0.612 -5.538 1.00 92.69 78 PHE A N 1
ATOM 613 C CA . PHE A 1 78 ? 0.648 0.505 -4.631 1.00 92.69 78 PHE A CA 1
ATOM 614 C C . PHE A 1 78 ? -0.839 0.879 -4.567 1.00 92.69 78 PHE A C 1
ATOM 616 O O . PHE A 1 78 ? -1.381 1.071 -3.483 1.00 92.69 78 PHE A O 1
ATOM 623 N N . ARG A 1 79 ? -1.530 0.916 -5.712 1.00 91.81 79 ARG A N 1
ATOM 624 C CA . ARG A 1 79 ? -2.986 1.133 -5.758 1.00 91.81 79 ARG A CA 1
ATOM 625 C C . ARG A 1 79 ? -3.755 0.013 -5.064 1.00 91.81 79 ARG A C 1
ATOM 627 O O . ARG A 1 79 ? -4.774 0.287 -4.437 1.00 91.81 79 ARG A O 1
ATOM 634 N N . CYS A 1 80 ? -3.284 -1.227 -5.178 1.00 91.06 80 CYS A N 1
ATOM 635 C CA . CYS A 1 80 ? -3.850 -2.358 -4.455 1.00 91.06 80 CYS A CA 1
ATOM 636 C C . CYS A 1 80 ? -3.728 -2.146 -2.941 1.00 91.06 80 CYS A C 1
ATOM 638 O O . CYS A 1 80 ? -4.734 -2.185 -2.238 1.00 91.06 80 CYS A O 1
ATOM 640 N N . ALA A 1 81 ? -2.538 -1.778 -2.457 1.00 91.81 81 ALA A N 1
ATOM 641 C CA . ALA A 1 81 ? -2.316 -1.461 -1.049 1.00 91.81 81 ALA A CA 1
ATOM 642 C C . ALA A 1 81 ? -3.227 -0.323 -0.547 1.00 91.81 81 ALA A C 1
ATOM 644 O O . ALA A 1 81 ? -3.841 -0.456 0.508 1.00 91.81 81 ALA A O 1
ATOM 645 N N . GLU A 1 82 ? -3.382 0.769 -1.305 1.00 92.69 82 GLU A N 1
ATOM 646 C CA . GLU A 1 82 ? -4.294 1.871 -0.944 1.00 92.69 82 GLU A CA 1
ATOM 647 C C . GLU A 1 82 ? -5.761 1.428 -0.847 1.00 92.69 82 GLU A C 1
ATOM 649 O O . GLU A 1 82 ? -6.502 1.898 0.024 1.00 92.69 82 GLU A O 1
ATOM 654 N N . LYS A 1 83 ? -6.193 0.521 -1.731 1.00 90.88 83 LYS A N 1
ATOM 655 C CA . LYS A 1 83 ? -7.539 -0.052 -1.680 1.00 90.88 83 LYS A CA 1
ATOM 656 C C . LYS A 1 83 ? -7.701 -0.944 -0.458 1.00 90.88 83 LYS A C 1
ATOM 658 O O . LYS A 1 83 ? -8.630 -0.706 0.305 1.00 90.88 83 LYS A O 1
ATOM 663 N N . LEU A 1 84 ? -6.772 -1.871 -0.218 1.00 89.75 84 LEU A N 1
ATOM 664 C CA . LEU A 1 84 ? -6.771 -2.774 0.942 1.00 89.75 84 LEU A CA 1
ATOM 665 C C . LEU A 1 84 ? -6.857 -2.012 2.274 1.00 89.75 84 LEU A C 1
ATOM 667 O O . LEU A 1 84 ? -7.664 -2.347 3.141 1.00 89.75 84 LEU A O 1
ATOM 671 N N . THR A 1 85 ? -6.094 -0.926 2.428 1.00 91.19 85 THR A N 1
ATOM 672 C CA . THR A 1 85 ? -6.134 -0.089 3.643 1.00 91.19 85 THR A CA 1
ATOM 673 C C . THR A 1 85 ? -7.395 0.767 3.761 1.00 91.19 85 THR A C 1
ATOM 675 O O . THR A 1 85 ? -7.615 1.390 4.799 1.00 91.19 85 THR A O 1
ATOM 678 N N . SER A 1 86 ? -8.227 0.819 2.723 1.00 89.62 86 SER A N 1
ATOM 679 C CA . SER A 1 86 ? -9.495 1.554 2.702 1.00 89.62 86 SER A CA 1
ATOM 680 C C . SER A 1 86 ? -10.722 0.639 2.783 1.00 89.62 86 SER A C 1
ATOM 682 O O . SER A 1 86 ? -11.837 1.145 2.889 1.00 89.62 86 SER A O 1
ATOM 684 N N . LEU A 1 87 ? -10.533 -0.685 2.757 1.00 87.31 87 LEU A N 1
ATOM 685 C CA . LEU A 1 87 ? -11.618 -1.662 2.845 1.00 87.31 87 LEU A CA 1
ATOM 686 C C . LEU A 1 87 ? -12.290 -1.685 4.217 1.00 87.31 87 LEU A C 1
ATOM 688 O O . LEU A 1 87 ? -11.664 -1.479 5.259 1.00 87.31 87 LEU A O 1
ATOM 692 N N . GLY A 1 88 ? -13.576 -2.037 4.210 1.00 85.31 88 GLY A N 1
ATOM 693 C CA . GLY A 1 88 ? -14.305 -2.390 5.423 1.00 85.31 88 GLY A CA 1
ATOM 694 C C . GLY A 1 88 ? -13.873 -3.749 5.989 1.00 85.31 88 GLY A C 1
ATOM 695 O O . GLY A 1 88 ? -13.312 -4.592 5.294 1.00 85.31 88 GLY A O 1
ATOM 696 N N . LYS A 1 89 ? -14.200 -4.003 7.264 1.00 83.56 89 LYS A N 1
ATOM 697 C CA . LYS A 1 89 ? -13.835 -5.250 7.971 1.00 83.56 89 LYS A CA 1
ATOM 698 C C . LYS A 1 89 ? -14.348 -6.528 7.290 1.00 83.56 89 LYS A C 1
ATOM 700 O O . LYS A 1 89 ? -13.705 -7.561 7.415 1.00 83.56 89 LYS A O 1
ATOM 705 N N . GLY A 1 90 ? -15.503 -6.467 6.619 1.00 81.56 90 GLY A N 1
ATOM 706 C CA . GLY A 1 90 ? -16.085 -7.609 5.901 1.00 81.56 90 GLY A CA 1
ATOM 707 C C . GLY A 1 90 ? -15.311 -7.953 4.628 1.00 81.56 90 GLY A C 1
ATOM 708 O O . GLY A 1 90 ? -14.881 -9.087 4.466 1.00 81.56 90 GLY A O 1
ATOM 709 N N . GLN A 1 91 ? -15.046 -6.947 3.792 1.00 84.62 91 GLN A N 1
ATOM 710 C CA . GLN A 1 91 ? -14.264 -7.095 2.558 1.00 84.62 91 GLN A CA 1
ATOM 711 C C . GLN A 1 91 ? -12.818 -7.511 2.843 1.00 84.62 91 GLN A C 1
ATOM 713 O O . GLN A 1 91 ? -12.244 -8.317 2.122 1.00 84.62 91 GLN A O 1
ATOM 718 N N . LEU A 1 92 ? -12.235 -7.017 3.941 1.00 85.56 92 LEU A N 1
ATOM 719 C CA . LEU A 1 92 ? -10.891 -7.421 4.346 1.00 85.56 92 LEU A CA 1
ATOM 720 C C . LEU A 1 92 ? -10.812 -8.915 4.692 1.00 85.56 92 LEU A C 1
ATOM 722 O O . LEU A 1 92 ? -9.774 -9.517 4.466 1.00 85.56 92 LEU A O 1
ATOM 726 N N . ARG A 1 93 ? -11.883 -9.519 5.229 1.00 83.94 93 ARG A N 1
ATOM 727 C CA . ARG A 1 93 ? -11.903 -10.962 5.525 1.00 83.94 93 ARG A CA 1
ATOM 728 C C . ARG A 1 93 ? -11.909 -11.811 4.259 1.00 83.94 93 ARG A C 1
ATOM 730 O O . ARG A 1 93 ? -11.252 -12.835 4.256 1.00 83.94 93 ARG A O 1
ATOM 737 N N . GLN A 1 94 ? -12.610 -11.366 3.219 1.00 82.62 94 GLN A N 1
ATOM 738 C CA . GLN A 1 94 ? -12.608 -12.037 1.917 1.00 82.62 94 GLN A CA 1
ATOM 739 C C . GLN A 1 94 ? -11.230 -11.917 1.260 1.00 82.62 94 GLN A C 1
ATOM 741 O O . GLN A 1 94 ? -10.627 -12.915 0.896 1.00 82.62 94 GLN A O 1
ATOM 746 N N . ALA A 1 95 ? -10.663 -10.706 1.239 1.00 81.62 95 ALA A N 1
ATOM 747 C CA . ALA A 1 95 ? -9.317 -10.488 0.715 1.00 81.62 95 ALA A CA 1
ATOM 748 C C . ALA A 1 95 ? -8.224 -11.221 1.522 1.00 81.62 95 ALA A C 1
ATOM 750 O O . ALA A 1 95 ? -7.180 -11.549 0.969 1.00 81.62 95 ALA A O 1
ATOM 751 N N . ALA A 1 96 ? -8.442 -11.481 2.817 1.00 82.25 96 ALA A N 1
ATOM 752 C CA . ALA A 1 96 ? -7.478 -12.168 3.676 1.00 82.25 96 ALA A CA 1
ATOM 753 C C . ALA A 1 96 ? -7.204 -13.621 3.256 1.00 82.25 96 ALA A C 1
ATOM 755 O O . ALA A 1 96 ? -6.131 -14.120 3.562 1.00 82.25 96 ALA A O 1
ATOM 756 N N . GLU A 1 97 ? -8.115 -14.286 2.539 1.00 84.19 97 GLU A N 1
ATOM 757 C CA . GLU A 1 97 ? -7.892 -15.656 2.043 1.00 84.19 97 GLU A CA 1
ATOM 758 C C . GLU A 1 97 ? -6.774 -15.725 0.988 1.00 84.19 97 GLU A C 1
ATOM 760 O O . GLU A 1 97 ? -6.156 -16.769 0.791 1.00 84.19 97 GLU A O 1
ATOM 765 N N . HIS A 1 98 ? -6.485 -14.594 0.340 1.00 82.38 98 HIS A N 1
ATOM 766 C CA . HIS A 1 98 ? -5.493 -14.462 -0.726 1.00 82.38 98 HIS A CA 1
ATOM 767 C C . HIS A 1 98 ? -4.260 -13.647 -0.311 1.00 82.38 98 HIS A C 1
ATOM 769 O O . HIS A 1 98 ? -3.419 -13.327 -1.153 1.00 82.38 98 HIS A O 1
ATOM 775 N N . LEU A 1 99 ? -4.157 -13.276 0.967 1.00 84.62 99 LEU A N 1
ATOM 776 C CA . LEU A 1 99 ? -3.083 -12.443 1.497 1.00 84.62 99 LEU A CA 1
ATOM 777 C C . LEU A 1 99 ? -2.310 -13.182 2.584 1.00 84.62 99 LEU A C 1
ATOM 779 O O . LEU A 1 99 ? -2.891 -13.876 3.410 1.00 84.62 99 LEU A O 1
ATOM 783 N N . ASP A 1 100 ? -1.002 -12.948 2.631 1.00 88.69 100 ASP A N 1
ATOM 784 C CA . ASP A 1 100 ? -0.171 -13.441 3.724 1.00 88.69 100 ASP A CA 1
ATOM 785 C C . ASP A 1 100 ? -0.565 -12.780 5.056 1.00 88.69 100 ASP A C 1
ATOM 787 O O . ASP A 1 100 ? -0.901 -11.587 5.106 1.00 88.69 100 ASP A O 1
ATOM 791 N N . ASP A 1 101 ? -0.436 -13.524 6.156 1.00 88.56 101 ASP A N 1
ATOM 792 C CA . ASP A 1 101 ? -0.747 -13.040 7.509 1.00 88.56 101 ASP A CA 1
ATOM 793 C C . ASP A 1 101 ? 0.021 -11.754 7.857 1.00 88.56 101 ASP A C 1
ATOM 795 O O . ASP A 1 101 ? -0.527 -10.819 8.447 1.00 88.56 101 ASP A O 1
ATOM 799 N N . GLU A 1 102 ? 1.282 -11.660 7.429 1.00 90.62 102 GLU A N 1
ATOM 800 C CA . GLU A 1 102 ? 2.110 -10.468 7.625 1.00 90.62 102 GLU A CA 1
ATOM 801 C C . GLU A 1 102 ? 1.545 -9.239 6.895 1.00 90.62 102 GLU A C 1
ATOM 803 O O . GLU A 1 102 ? 1.511 -8.134 7.449 1.00 90.62 102 GLU A O 1
ATOM 808 N N . VAL A 1 103 ? 1.051 -9.416 5.663 1.00 91.12 103 VAL A N 1
ATOM 809 C CA . VAL A 1 103 ? 0.417 -8.337 4.892 1.00 91.12 103 VAL A CA 1
ATOM 810 C C . VAL A 1 103 ? -0.870 -7.899 5.580 1.00 91.12 103 VAL A C 1
ATOM 812 O O . VAL A 1 103 ? -1.135 -6.698 5.701 1.00 91.12 103 VAL A O 1
ATOM 815 N N . LEU A 1 104 ? -1.652 -8.855 6.078 1.00 91.50 104 LEU A N 1
ATOM 816 C CA . LEU A 1 104 ? -2.900 -8.587 6.775 1.00 91.50 104 LEU A CA 1
ATOM 817 C C . LEU A 1 104 ? -2.675 -7.762 8.052 1.00 91.50 104 LEU A C 1
ATOM 819 O O . LEU A 1 104 ? -3.410 -6.801 8.303 1.00 91.50 104 LEU A O 1
ATOM 823 N N . GLU A 1 105 ? -1.648 -8.080 8.840 1.00 92.38 105 GLU A N 1
ATOM 824 C CA . GLU A 1 105 ? -1.285 -7.307 10.032 1.00 92.38 105 GLU A CA 1
ATOM 825 C C . GLU A 1 105 ? -0.864 -5.873 9.683 1.00 92.38 105 GLU A C 1
ATOM 827 O O . GLU A 1 105 ? -1.329 -4.914 10.310 1.00 92.38 105 GLU A O 1
ATOM 832 N N . LEU A 1 106 ? -0.072 -5.683 8.624 1.00 92.69 106 LEU A N 1
ATOM 833 C CA . LEU A 1 106 ? 0.297 -4.345 8.152 1.00 92.69 106 LEU A CA 1
ATOM 834 C C . LEU A 1 106 ? -0.915 -3.537 7.678 1.00 92.69 106 LEU A C 1
ATOM 836 O O . LEU A 1 106 ? -1.000 -2.336 7.954 1.00 92.69 106 LEU A O 1
ATOM 840 N N . VAL A 1 107 ? -1.874 -4.175 7.005 1.00 92.88 107 VAL A N 1
ATOM 841 C CA . VAL A 1 107 ? -3.118 -3.526 6.570 1.00 92.88 107 VAL A CA 1
ATOM 842 C C . VAL A 1 107 ? -3.952 -3.101 7.778 1.00 92.88 107 VAL A C 1
ATOM 844 O O . VAL A 1 107 ? -4.390 -1.949 7.836 1.00 92.88 107 VAL A O 1
ATOM 847 N N . LYS A 1 108 ? -4.114 -3.968 8.786 1.00 92.31 108 LYS A N 1
ATOM 848 C CA . LYS A 1 108 ? -4.809 -3.627 10.040 1.00 92.31 108 LYS A CA 1
ATOM 849 C C . LYS A 1 108 ? -4.134 -2.454 10.751 1.00 92.31 108 LYS A C 1
ATOM 851 O O . LYS A 1 108 ? -4.821 -1.549 11.223 1.00 92.31 108 LYS A O 1
ATOM 856 N N . LEU A 1 109 ? -2.802 -2.428 10.810 1.00 93.06 109 LEU A N 1
ATOM 857 C CA . LEU A 1 109 ? -2.043 -1.312 11.381 1.00 93.06 109 LEU A CA 1
ATOM 858 C C . LEU A 1 109 ? -2.265 -0.013 10.596 1.00 93.06 109 LEU A C 1
ATOM 860 O O . LEU A 1 109 ? -2.505 1.037 11.194 1.00 93.06 109 LEU A O 1
ATOM 864 N N . ALA A 1 110 ? -2.247 -0.079 9.266 1.00 92.62 110 ALA A N 1
ATOM 865 C CA . ALA A 1 110 ? -2.471 1.072 8.399 1.00 92.62 110 ALA A CA 1
ATOM 866 C C . ALA A 1 110 ? -3.898 1.635 8.522 1.00 92.62 110 ALA A C 1
ATOM 868 O O . ALA A 1 110 ? -4.066 2.855 8.520 1.00 92.62 110 ALA A O 1
ATOM 869 N N . GLN A 1 111 ? -4.909 0.778 8.701 1.00 93.12 111 GLN A N 1
ATOM 870 C CA . GLN A 1 111 ? -6.309 1.179 8.906 1.00 93.12 111 GLN A CA 1
ATOM 871 C C . GLN A 1 111 ? -6.532 1.966 10.207 1.00 93.12 111 GLN A C 1
ATOM 873 O O . GLN A 1 111 ? -7.458 2.773 10.287 1.00 93.12 111 GLN A O 1
ATOM 878 N N . ARG A 1 112 ? -5.682 1.779 11.226 1.00 92.56 112 ARG A N 1
ATOM 879 C CA . ARG A 1 112 ? -5.752 2.539 12.491 1.00 92.56 112 ARG A CA 1
ATOM 880 C C . ARG A 1 112 ? -5.275 3.981 12.336 1.00 92.56 112 ARG A C 1
ATOM 882 O O . ARG A 1 112 ? -5.540 4.809 13.205 1.00 92.56 112 ARG A O 1
ATOM 889 N N . LEU A 1 113 ? -4.555 4.285 11.257 1.00 92.56 113 LEU A N 1
ATOM 890 C CA . LEU A 1 113 ? -4.009 5.606 10.989 1.00 92.56 113 LEU A CA 1
ATOM 891 C C . LEU A 1 113 ? -4.916 6.387 10.023 1.00 92.56 113 LEU A C 1
ATOM 893 O O . LEU A 1 113 ? -5.452 5.827 9.063 1.00 92.56 113 LEU A O 1
ATOM 897 N N . PRO A 1 114 ? -5.057 7.713 10.207 1.00 91.25 114 PRO A N 1
ATOM 898 C CA . PRO A 1 114 ? -5.842 8.523 9.288 1.00 91.25 114 PRO A CA 1
ATOM 899 C C . PRO A 1 114 ? -5.197 8.551 7.897 1.00 91.25 114 PRO A C 1
ATOM 901 O O . PRO A 1 114 ? -3.975 8.506 7.762 1.00 91.25 114 PRO A O 1
ATOM 904 N N . TYR A 1 115 ? -6.017 8.693 6.852 1.00 88.06 115 TYR A N 1
ATOM 905 C CA . TYR A 1 115 ? -5.572 8.659 5.449 1.00 88.06 115 TYR A CA 1
ATOM 906 C C . TYR A 1 115 ? -4.424 9.635 5.129 1.00 88.06 115 TYR A C 1
ATOM 908 O O . TYR A 1 115 ? -3.505 9.308 4.384 1.00 88.06 115 TYR A O 1
ATOM 916 N N . LYS A 1 116 ? -4.442 10.829 5.737 1.00 91.38 116 LYS A N 1
ATOM 917 C CA . LYS A 1 116 ? -3.420 11.872 5.534 1.00 91.38 116 LYS A CA 1
ATOM 918 C C . LYS A 1 116 ? -2.106 11.613 6.294 1.00 91.38 116 LYS A C 1
ATOM 920 O O . LYS A 1 116 ? -1.180 12.412 6.183 1.00 91.38 116 LYS A O 1
ATOM 925 N N . ASN A 1 117 ? -2.013 10.545 7.089 1.00 94.19 117 ASN A N 1
ATOM 926 C CA . ASN A 1 117 ? -0.836 10.252 7.904 1.00 94.19 117 ASN A CA 1
ATOM 927 C C . ASN A 1 117 ? 0.326 9.727 7.040 1.00 94.19 117 ASN A C 1
ATOM 929 O O . ASN A 1 117 ? 0.169 8.773 6.278 1.00 94.19 117 ASN A O 1
ATOM 933 N N . GLN A 1 118 ? 1.521 10.301 7.208 1.00 93.44 118 GLN A N 1
ATOM 934 C CA . GLN A 1 118 ? 2.726 9.824 6.519 1.00 93.44 118 GLN A CA 1
ATOM 935 C C . GLN A 1 118 ? 3.107 8.391 6.914 1.00 93.44 118 GLN A C 1
ATOM 937 O O . GLN A 1 118 ? 3.589 7.635 6.075 1.00 93.44 118 GLN A O 1
A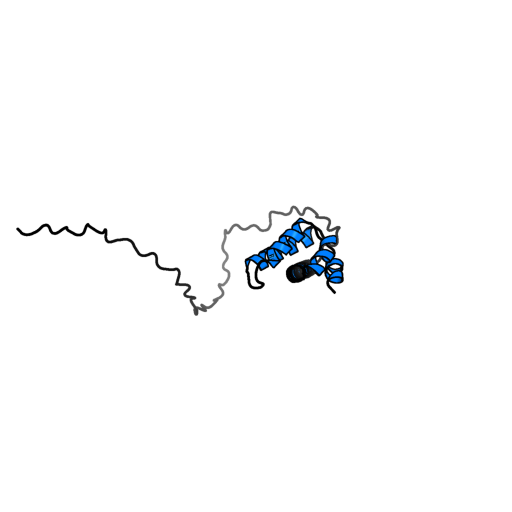TOM 942 N N . GLY A 1 119 ? 2.866 7.998 8.165 1.00 94.56 119 GLY A N 1
ATOM 943 C CA . GLY A 1 119 ? 3.059 6.631 8.641 1.00 94.56 119 GLY A CA 1
ATOM 944 C C . GLY A 1 119 ? 2.187 5.635 7.882 1.00 94.56 119 GLY A C 1
ATOM 945 O O . GLY A 1 119 ? 2.685 4.598 7.458 1.00 94.56 119 GLY A O 1
ATOM 946 N N . ARG A 1 120 ? 0.930 5.995 7.588 1.00 94.19 120 ARG A N 1
ATOM 947 C CA . ARG A 1 120 ? 0.050 5.167 6.753 1.00 94.19 120 ARG A CA 1
ATOM 948 C C . ARG A 1 120 ? 0.617 5.001 5.344 1.00 94.19 120 ARG A C 1
ATOM 950 O O . ARG A 1 120 ? 0.698 3.883 4.853 1.00 94.19 120 ARG A O 1
ATOM 957 N N . LYS A 1 121 ? 1.085 6.091 4.728 1.00 94.56 121 LYS A N 1
ATOM 958 C CA . LYS A 1 121 ? 1.700 6.046 3.391 1.00 94.56 121 LYS A CA 1
ATOM 959 C C . LYS A 1 121 ? 2.957 5.173 3.350 1.00 94.56 121 LYS A C 1
ATOM 961 O O . LYS A 1 121 ? 3.176 4.477 2.365 1.00 94.56 121 LYS A O 1
ATOM 966 N N . ARG A 1 122 ? 3.763 5.172 4.417 1.00 95.19 122 ARG A N 1
ATOM 967 C CA . ARG A 1 122 ? 4.916 4.264 4.542 1.00 95.19 122 ARG A CA 1
ATOM 968 C C . ARG A 1 122 ? 4.481 2.804 4.660 1.00 95.19 122 ARG A C 1
ATOM 970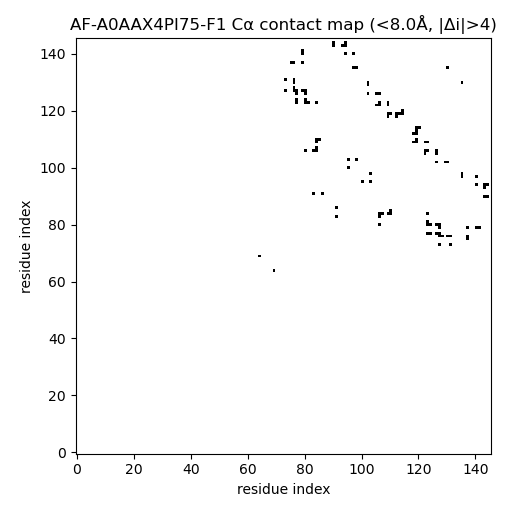 O O . ARG A 1 122 ? 5.065 1.962 3.993 1.00 95.19 122 ARG A O 1
ATOM 977 N N . LEU A 1 123 ? 3.443 2.514 5.444 1.00 95.06 123 LEU A N 1
ATOM 978 C CA . LEU A 1 123 ? 2.893 1.158 5.544 1.00 95.06 123 LEU A CA 1
ATOM 979 C C . LEU A 1 123 ? 2.341 0.670 4.197 1.00 95.06 123 LEU A C 1
ATOM 981 O O . LEU A 1 123 ? 2.636 -0.448 3.799 1.00 95.06 123 LEU A O 1
ATOM 985 N N . GLU A 1 124 ? 1.630 1.519 3.452 1.00 94.94 124 GLU A N 1
ATOM 986 C CA . GLU A 1 124 ? 1.138 1.203 2.099 1.00 94.94 124 GLU A CA 1
ATOM 987 C C . GLU A 1 124 ? 2.283 0.868 1.128 1.00 94.94 124 GLU A C 1
ATOM 989 O O . GLU A 1 124 ? 2.157 -0.044 0.315 1.00 94.94 124 GLU A O 1
ATOM 994 N N . GLN A 1 125 ? 3.429 1.549 1.238 1.00 95.25 125 GLN A N 1
ATOM 995 C CA . GLN A 1 125 ? 4.626 1.217 0.455 1.00 95.25 125 GLN A CA 1
ATOM 996 C C . GLN A 1 125 ? 5.214 -0.143 0.843 1.00 95.25 125 GLN A C 1
ATOM 998 O O . GLN A 1 125 ? 5.611 -0.901 -0.041 1.00 95.25 125 GLN A O 1
ATOM 1003 N N . THR A 1 126 ? 5.261 -0.461 2.139 1.00 95.00 126 THR A N 1
ATOM 1004 C CA . THR A 1 126 ? 5.728 -1.766 2.626 1.00 95.00 126 THR A CA 1
ATOM 1005 C C . THR A 1 126 ? 4.813 -2.891 2.148 1.00 95.00 126 THR A C 1
ATOM 1007 O O . THR A 1 126 ? 5.301 -3.873 1.600 1.00 95.00 126 THR A O 1
ATOM 1010 N N . ILE A 1 127 ? 3.495 -2.709 2.260 1.00 93.94 127 ILE A N 1
ATOM 1011 C CA . ILE A 1 127 ? 2.490 -3.658 1.763 1.00 93.94 127 ILE A CA 1
ATOM 1012 C C . ILE A 1 127 ? 2.670 -3.880 0.257 1.00 93.94 127 ILE A C 1
ATOM 1014 O O . ILE A 1 127 ? 2.775 -5.014 -0.195 1.00 93.94 127 ILE A O 1
ATOM 1018 N N . ALA A 1 128 ? 2.788 -2.805 -0.528 1.00 93.69 128 ALA A N 1
ATOM 1019 C CA . ALA A 1 128 ? 2.991 -2.904 -1.972 1.00 93.69 128 ALA A CA 1
ATOM 1020 C C . ALA A 1 128 ? 4.292 -3.632 -2.347 1.00 93.69 128 ALA A C 1
ATOM 1022 O O . ALA A 1 128 ? 4.345 -4.333 -3.358 1.00 93.69 128 ALA A O 1
ATOM 1023 N N . LYS A 1 129 ? 5.349 -3.465 -1.545 1.00 93.50 129 LYS A N 1
ATOM 1024 C CA . LYS A 1 129 ? 6.610 -4.184 -1.727 1.00 93.50 129 LYS A CA 1
ATOM 1025 C C . LYS A 1 129 ? 6.428 -5.681 -1.472 1.00 93.50 129 LYS A C 1
ATOM 1027 O O . LYS A 1 129 ? 6.856 -6.468 -2.308 1.00 93.50 129 LYS A O 1
ATOM 1032 N N . MET A 1 130 ? 5.761 -6.053 -0.382 1.00 92.31 130 MET A N 1
ATOM 1033 C CA . MET A 1 130 ? 5.501 -7.455 -0.051 1.00 92.31 130 MET A CA 1
ATOM 1034 C C . MET A 1 130 ? 4.643 -8.147 -1.108 1.00 92.31 130 MET A C 1
ATOM 1036 O O . MET A 1 130 ? 5.049 -9.182 -1.618 1.00 92.31 130 MET A O 1
ATOM 1040 N N . LEU A 1 131 ? 3.538 -7.523 -1.533 1.00 90.31 131 LEU A N 1
ATOM 1041 C CA . LEU A 1 131 ? 2.673 -8.061 -2.593 1.00 90.31 131 LEU A CA 1
ATOM 1042 C C . LEU A 1 131 ? 3.437 -8.329 -3.899 1.00 90.31 131 LEU A C 1
ATOM 1044 O O . LEU A 1 131 ? 3.122 -9.256 -4.642 1.00 90.31 131 LEU A O 1
ATOM 1048 N N . ARG A 1 132 ? 4.455 -7.512 -4.188 1.00 89.44 132 ARG A N 1
ATOM 1049 C CA . ARG A 1 132 ? 5.321 -7.694 -5.354 1.00 89.44 132 ARG A CA 1
ATOM 1050 C C . ARG A 1 132 ? 6.311 -8.846 -5.171 1.00 89.44 132 ARG A C 1
ATOM 1052 O O . ARG A 1 132 ? 6.612 -9.534 -6.142 1.00 89.44 132 ARG A O 1
ATOM 1059 N N . GLU A 1 133 ? 6.853 -9.023 -3.970 1.00 88.50 133 GLU A N 1
ATOM 1060 C CA . GLU A 1 133 ? 7.794 -10.103 -3.646 1.00 88.50 133 GLU A CA 1
ATOM 1061 C C . GLU A 1 133 ? 7.100 -11.467 -3.661 1.00 88.50 133 GLU A C 1
ATOM 1063 O O . GLU A 1 133 ? 7.635 -12.410 -4.243 1.00 88.50 133 GLU A O 1
ATOM 1068 N N . THR A 1 134 ? 5.878 -11.541 -3.133 1.00 84.62 134 THR A N 1
ATOM 1069 C CA . THR A 1 134 ? 5.058 -12.760 -3.135 1.00 84.62 134 THR A CA 1
ATOM 1070 C C . THR A 1 134 ? 4.329 -13.000 -4.455 1.00 84.62 134 THR A C 1
ATOM 1072 O O . THR A 1 134 ? 3.705 -14.042 -4.628 1.00 84.62 134 THR A O 1
ATOM 1075 N N . LYS A 1 135 ? 4.473 -12.083 -5.428 1.00 80.69 135 LYS A N 1
ATOM 1076 C CA . LYS A 1 135 ? 3.807 -12.121 -6.743 1.00 80.69 135 LYS A CA 1
ATOM 1077 C C . LYS A 1 135 ? 2.300 -12.353 -6.613 1.00 80.69 135 LYS A C 1
ATOM 1079 O O . LYS A 1 135 ? 1.721 -13.109 -7.385 1.00 80.69 135 LYS A O 1
ATOM 1084 N N . ALA A 1 136 ? 1.684 -11.694 -5.638 1.00 79.06 136 ALA A N 1
ATOM 1085 C CA . ALA A 1 136 ? 0.258 -11.813 -5.406 1.00 79.06 136 ALA A CA 1
ATOM 1086 C C . ALA A 1 136 ? -0.528 -11.330 -6.637 1.00 79.06 136 ALA A C 1
ATOM 1088 O O . ALA A 1 136 ? -0.213 -10.275 -7.210 1.00 79.06 136 ALA A O 1
ATOM 1089 N N . ASP A 1 137 ? -1.551 -12.091 -7.027 1.00 81.69 137 ASP A N 1
ATOM 1090 C CA . ASP A 1 137 ? -2.407 -11.763 -8.164 1.00 81.69 137 ASP A CA 1
ATOM 1091 C C . ASP A 1 137 ? -3.310 -10.577 -7.816 1.00 81.69 137 ASP A C 1
ATOM 1093 O O . ASP A 1 137 ? -4.362 -10.700 -7.185 1.00 81.69 137 ASP A O 1
ATOM 1097 N N . VAL A 1 138 ? -2.874 -9.389 -8.241 1.00 80.69 138 VAL A N 1
ATOM 1098 C CA . VAL A 1 138 ? -3.560 -8.118 -7.975 1.00 80.69 138 VAL A CA 1
ATOM 1099 C C . VAL A 1 138 ? -4.994 -8.141 -8.499 1.00 80.69 138 VAL A C 1
ATOM 1101 O O . VAL A 1 138 ? -5.881 -7.603 -7.846 1.00 80.69 138 VAL A O 1
ATOM 1104 N N . ASP A 1 139 ? -5.238 -8.773 -9.647 1.00 80.06 139 ASP A N 1
ATOM 1105 C CA . ASP A 1 139 ? -6.569 -8.831 -10.253 1.00 80.06 139 ASP A CA 1
ATOM 1106 C C . ASP A 1 139 ? -7.548 -9.703 -9.458 1.00 80.06 139 ASP A C 1
ATOM 1108 O O . ASP A 1 139 ? -8.724 -9.356 -9.381 1.00 80.06 139 ASP A O 1
ATOM 1112 N N . VAL A 1 140 ? -7.070 -10.775 -8.815 1.00 80.81 140 VAL A N 1
ATOM 1113 C CA . VAL A 1 140 ? -7.885 -11.626 -7.930 1.00 80.81 140 VAL A CA 1
ATOM 1114 C C . VAL A 1 140 ? -8.246 -10.842 -6.671 1.00 80.81 140 VAL A C 1
ATOM 1116 O O . VAL A 1 140 ? -9.421 -10.623 -6.391 1.00 80.81 140 VAL A O 1
ATOM 1119 N N . ILE A 1 141 ? -7.235 -10.274 -6.004 1.00 79.38 141 ILE A N 1
ATOM 1120 C CA . ILE A 1 141 ? -7.417 -9.476 -4.782 1.00 79.38 141 ILE A CA 1
ATOM 1121 C C . ILE A 1 141 ? -8.352 -8.284 -5.025 1.00 79.38 141 ILE A C 1
ATOM 1123 O O . ILE A 1 141 ? -9.152 -7.925 -4.165 1.00 79.38 141 ILE A O 1
ATOM 1127 N N . LEU A 1 142 ? -8.251 -7.633 -6.188 1.00 76.12 142 LEU A N 1
ATOM 1128 C CA . LEU A 1 142 ? -9.112 -6.506 -6.547 1.00 76.12 142 LEU A CA 1
ATOM 1129 C C . LEU A 1 142 ? -10.486 -6.924 -7.085 1.00 76.12 142 LEU A C 1
ATOM 1131 O O . LEU A 1 142 ? -11.405 -6.101 -7.048 1.00 76.12 142 LEU A O 1
ATOM 1135 N N . GLY A 1 143 ? -10.622 -8.144 -7.602 1.00 72.25 143 GLY A N 1
ATOM 1136 C CA . GLY A 1 143 ? -11.875 -8.715 -8.088 1.00 72.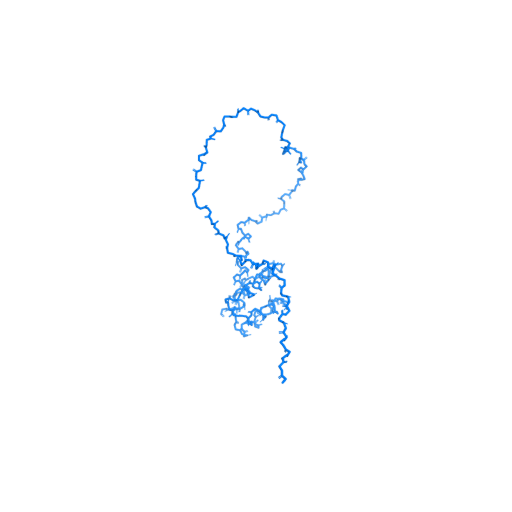25 143 GLY A CA 1
ATOM 1137 C C . GLY A 1 143 ? -12.870 -8.957 -6.958 1.00 72.25 143 GLY A C 1
ATOM 1138 O O . GLY A 1 143 ? -14.033 -8.577 -7.093 1.00 72.25 143 GLY A O 1
ATOM 1139 N N . ASP A 1 144 ? -12.384 -9.453 -5.820 1.00 63.97 144 ASP A N 1
ATOM 1140 C CA . ASP A 1 144 ? -13.189 -9.750 -4.624 1.00 63.97 144 ASP A CA 1
ATOM 1141 C C . ASP A 1 144 ? -13.656 -8.499 -3.863 1.00 63.97 144 ASP A C 1
ATOM 1143 O O . ASP A 1 144 ? -14.482 -8.568 -2.957 1.00 63.97 144 ASP A O 1
ATOM 1147 N N . ILE A 1 145 ? -13.137 -7.324 -4.229 1.00 65.25 145 ILE A N 1
ATOM 1148 C CA . ILE A 1 145 ? -13.470 -6.036 -3.601 1.00 65.25 145 ILE A CA 1
ATOM 1149 C C . ILE A 1 145 ? -14.746 -5.402 -4.207 1.00 65.25 145 ILE A C 1
ATOM 1151 O O . ILE A 1 145 ? -15.203 -4.367 -3.712 1.00 65.25 145 ILE A O 1
ATOM 1155 N N . ARG A 1 146 ? -15.315 -5.982 -5.275 1.00 57.56 146 ARG A N 1
ATOM 1156 C CA . ARG A 1 146 ? -16.500 -5.443 -5.972 1.00 57.56 146 ARG A CA 1
ATOM 1157 C C . ARG A 1 146 ? -17.800 -5.535 -5.179 1.00 57.56 146 ARG A C 1
ATOM 1159 O O . ARG A 1 146 ? -18.032 -6.552 -4.499 1.00 57.56 146 ARG A O 1
#

Mean predicted aligned error: 18.99 Å